Protein AF-A1R8Y5-F1 (afdb_monomer_lite)

Foldseek 3Di:
DCLLLDPPQDDPPVNHRDPDALVVVLVVCQFRAHAPVNPDPVSLVRCLVVVAQHWHQDPVQCWTDGPQWTFHADSRGTDPVDDTDGHDPVPDDCRVVVSVCSNPPD

Organism: Paenarthrobacter aurescens (strain TC1) (NCBI:txid290340)

Secondary structure (DSSP, 8-state):
--TTTS------TTSSPP---HHHHHHHHHHS---GGGS-HHHHHHHHHTT----EEETTTTEEEETTEEEEEETTEE-SSSPPEEP-GGGS-SHHHHHHHHHH--

Sequence (106 aa):
MDVFDEEHLERMSNGRWHPGGAQTWAQQLLKYPRTVENIPTWMWDIFRAEGVTPPVYNPAFDSVDWKNRRRPVTERGTDLSVEPTIIDPSKEPGFWTNLSKKLFGS

Structure (mmCIF, N/CA/C/O backbone):
data_AF-A1R8Y5-F1
#
_entry.id   AF-A1R8Y5-F1
#
loop_
_atom_site.group_PDB
_atom_site.id
_atom_site.type_symbol
_atom_site.label_atom_id
_atom_site.label_alt_id
_atom_site.label_comp_id
_atom_site.label_asym_id
_atom_site.label_entity_id
_atom_site.label_seq_id
_atom_site.pdbx_PDB_ins_code
_atom_site.Cartn_x
_atom_site.Cartn_y
_atom_site.Cartn_z
_atom_site.occupancy
_atom_site.B_iso_or_equiv
_atom_site.auth_seq_id
_atom_site.auth_comp_id
_atom_site.auth_asym_id
_atom_site.auth_atom_id
_atom_site.pdbx_PDB_model_num
ATOM 1 N N . MET A 1 1 ? -9.220 -18.515 -1.266 1.00 39.34 1 MET A N 1
ATOM 2 C CA . MET A 1 1 ? -9.660 -17.100 -1.234 1.00 39.34 1 MET A CA 1
ATOM 3 C C . MET A 1 1 ? -8.481 -16.340 -1.810 1.00 39.34 1 MET A C 1
ATOM 5 O O . MET A 1 1 ? -7.641 -15.856 -1.074 1.00 39.34 1 MET A O 1
ATOM 9 N N . ASP A 1 2 ? -8.363 -16.404 -3.136 1.00 50.66 2 ASP A N 1
ATOM 10 C CA . ASP A 1 2 ? -7.116 -16.213 -3.903 1.00 50.66 2 ASP A CA 1
ATOM 11 C C . ASP A 1 2 ? -7.096 -14.864 -4.641 1.00 50.66 2 ASP A C 1
ATOM 13 O O . ASP A 1 2 ? -6.396 -14.676 -5.630 1.00 50.66 2 ASP A O 1
ATOM 17 N N . VAL A 1 3 ? -7.902 -13.908 -4.171 1.00 52.06 3 VAL A N 1
ATOM 18 C CA . VAL A 1 3 ? -8.221 -12.669 -4.901 1.00 52.06 3 VAL A CA 1
ATOM 19 C C . VAL A 1 3 ? -6.977 -11.795 -5.136 1.00 52.06 3 VAL A C 1
ATOM 21 O O . VAL A 1 3 ? -6.884 -11.114 -6.154 1.00 52.06 3 VAL A O 1
ATOM 24 N N . PHE A 1 4 ? -5.992 -11.855 -4.233 1.00 53.12 4 PHE A N 1
ATOM 25 C CA . PHE A 1 4 ? -4.754 -11.059 -4.289 1.00 53.12 4 PHE A CA 1
ATOM 26 C C . PHE A 1 4 ? -3.495 -11.871 -4.627 1.00 53.12 4 PHE A C 1
ATOM 28 O O . PHE A 1 4 ? -2.403 -11.301 -4.720 1.00 53.12 4 PHE A O 1
ATOM 35 N N . ASP A 1 5 ? -3.658 -13.179 -4.837 1.00 53.53 5 ASP A N 1
ATOM 36 C CA . ASP A 1 5 ? -2.583 -14.102 -5.213 1.00 53.53 5 ASP A CA 1
ATOM 37 C C . ASP A 1 5 ? -2.543 -14.320 -6.735 1.00 53.53 5 ASP A C 1
ATOM 39 O O . ASP A 1 5 ? -1.489 -14.622 -7.297 1.00 53.53 5 ASP A O 1
ATOM 43 N N . GLU A 1 6 ? -3.661 -14.077 -7.430 1.00 49.88 6 GLU A N 1
ATOM 44 C CA . GLU A 1 6 ? -3.704 -14.021 -8.891 1.00 49.88 6 GLU A CA 1
ATOM 45 C C . GLU A 1 6 ? -3.076 -12.733 -9.443 1.00 49.88 6 GLU A C 1
ATOM 47 O O . GLU A 1 6 ? -3.250 -11.628 -8.917 1.00 49.88 6 GLU A O 1
ATOM 52 N N . GLU A 1 7 ? -2.333 -12.875 -10.546 1.00 53.09 7 GLU A N 1
ATOM 53 C CA . GLU A 1 7 ? -1.604 -11.797 -11.213 1.00 53.09 7 GLU A CA 1
ATOM 54 C C . GLU A 1 7 ? -2.560 -10.791 -11.896 1.00 53.09 7 GLU A C 1
ATOM 56 O O . GLU A 1 7 ? -2.610 -10.691 -13.113 1.00 53.09 7 GLU A O 1
ATOM 61 N N . HIS A 1 8 ? -3.289 -9.985 -11.119 1.00 54.03 8 HIS A N 1
ATOM 62 C CA . HIS A 1 8 ? -4.214 -8.945 -11.602 1.00 54.03 8 HIS A CA 1
ATOM 63 C C . HIS A 1 8 ? -3.523 -7.642 -12.040 1.00 54.03 8 HIS A C 1
ATOM 65 O O . HIS A 1 8 ? -4.155 -6.591 -12.138 1.00 54.03 8 HIS A O 1
ATOM 71 N N . LEU A 1 9 ? -2.207 -7.665 -12.274 1.00 58.12 9 LEU A N 1
ATOM 72 C CA . LEU A 1 9 ? -1.548 -6.495 -12.848 1.00 58.12 9 LEU A CA 1
ATOM 73 C C . LEU A 1 9 ? -1.825 -6.521 -14.347 1.00 58.12 9 LEU A C 1
ATOM 75 O O . LEU A 1 9 ? -1.304 -7.379 -15.058 1.00 58.12 9 LEU A O 1
ATOM 79 N N . GLU A 1 10 ? -2.653 -5.589 -14.814 1.00 55.16 10 GLU A N 1
ATOM 80 C CA . GLU A 1 10 ? -2.919 -5.419 -16.238 1.00 55.16 10 GLU A CA 1
ATOM 81 C C . GLU A 1 10 ? -1.583 -5.254 -16.976 1.00 55.16 10 GLU A C 1
ATOM 83 O O . GLU A 1 10 ? -0.830 -4.297 -16.771 1.00 55.16 10 GLU A O 1
ATOM 88 N N . ARG A 1 11 ? -1.242 -6.246 -17.804 1.00 53.25 11 ARG A N 1
ATOM 89 C CA . ARG A 1 11 ? -0.115 -6.135 -18.728 1.00 53.25 11 ARG A CA 1
ATOM 90 C C . ARG A 1 11 ? -0.500 -5.151 -19.825 1.00 53.25 11 ARG A C 1
ATOM 92 O O . ARG A 1 11 ? -1.669 -5.045 -20.195 1.00 53.25 11 ARG A O 1
ATOM 99 N N . MET A 1 12 ? 0.490 -4.477 -20.405 1.00 59.06 12 MET A N 1
ATOM 100 C CA . MET A 1 12 ? 0.242 -3.718 -21.628 1.00 59.06 12 MET A CA 1
ATOM 101 C C . MET A 1 12 ? -0.296 -4.651 -22.716 1.00 59.06 12 MET A C 1
ATOM 103 O O . MET A 1 12 ? -0.030 -5.855 -22.715 1.00 59.06 12 MET A O 1
ATOM 107 N N . SER A 1 13 ? -0.970 -4.082 -23.713 1.00 60.69 13 SER A N 1
ATOM 108 C CA . SER A 1 13 ? -1.477 -4.816 -24.882 1.00 60.69 13 SER A CA 1
ATOM 109 C C . SER A 1 13 ? -0.406 -5.623 -25.636 1.00 60.69 13 SER A C 1
ATOM 111 O O . SER A 1 13 ? -0.736 -6.538 -26.381 1.00 60.69 13 SER A O 1
ATOM 113 N N . ASN A 1 14 ? 0.880 -5.319 -25.429 1.00 63.94 14 ASN A N 1
ATOM 114 C CA . ASN A 1 14 ? 2.027 -6.039 -25.990 1.00 63.94 14 ASN A CA 1
ATOM 115 C C . ASN A 1 14 ? 2.615 -7.122 -25.056 1.00 63.94 14 ASN A C 1
ATOM 117 O O . ASN A 1 14 ? 3.716 -7.610 -25.308 1.00 63.94 14 ASN A O 1
ATOM 121 N N . GLY A 1 15 ? 1.939 -7.454 -23.952 1.00 55.78 15 GLY A N 1
ATOM 122 C CA . GLY A 1 15 ? 2.375 -8.451 -22.972 1.00 55.78 15 GLY A CA 1
ATOM 123 C C . GLY A 1 15 ? 3.560 -8.027 -22.099 1.00 55.78 15 GLY A C 1
ATOM 124 O O . GLY A 1 15 ? 3.984 -8.805 -21.244 1.00 55.78 15 GLY A O 1
ATOM 125 N N . ARG A 1 16 ? 4.098 -6.814 -22.285 1.00 58.00 16 ARG A N 1
ATOM 126 C CA . ARG A 1 16 ? 5.150 -6.255 -21.431 1.00 58.00 16 ARG A CA 1
ATOM 127 C C . ARG A 1 16 ? 4.534 -5.552 -20.225 1.00 58.00 16 ARG A C 1
ATOM 129 O O . ARG A 1 16 ? 3.402 -5.071 -20.255 1.00 58.00 16 ARG A O 1
ATOM 136 N N . TRP A 1 17 ? 5.325 -5.444 -19.170 1.00 61.09 17 TRP A N 1
ATOM 137 C CA . TRP A 1 17 ? 4.996 -4.608 -18.025 1.00 61.09 17 TRP A CA 1
ATOM 138 C C . TRP A 1 17 ? 5.006 -3.131 -18.417 1.00 61.09 17 TRP A C 1
ATOM 140 O O . TRP A 1 17 ? 5.886 -2.706 -19.171 1.00 61.09 17 TRP A O 1
ATOM 150 N N . HIS A 1 18 ? 4.036 -2.359 -17.915 1.00 61.50 18 HIS A N 1
ATOM 151 C CA . HIS A 1 18 ? 4.017 -0.910 -18.105 1.00 61.50 18 HIS A CA 1
ATOM 152 C C . HIS A 1 18 ? 5.377 -0.312 -17.698 1.00 61.50 18 HIS A C 1
ATOM 154 O O . HIS A 1 18 ? 5.878 -0.653 -16.626 1.00 61.50 18 HIS A O 1
ATOM 160 N N . PRO A 1 19 ? 6.001 0.561 -18.512 1.00 58.53 19 PRO A N 1
ATOM 161 C CA . PRO A 1 19 ? 7.202 1.281 -18.108 1.00 58.53 19 PRO A CA 1
ATOM 162 C C . PRO A 1 19 ? 6.810 2.291 -17.022 1.00 58.53 19 PRO A C 1
ATOM 164 O O . PRO A 1 19 ? 6.458 3.430 -17.307 1.00 58.53 19 PRO A O 1
ATOM 167 N N . GLY A 1 20 ? 6.783 1.835 -15.774 1.00 63.97 20 GLY A N 1
ATOM 168 C CA . GLY A 1 20 ? 6.453 2.630 -14.600 1.00 63.97 20 GLY A CA 1
ATOM 169 C C . GLY A 1 20 ? 7.623 2.641 -13.628 1.00 63.97 20 GLY A C 1
ATOM 170 O O . GLY A 1 20 ? 8.205 1.592 -13.356 1.00 63.97 20 GLY A O 1
ATOM 171 N N . GLY A 1 21 ? 7.957 3.821 -13.105 1.00 80.50 21 GLY A N 1
ATOM 172 C CA . GLY A 1 21 ? 8.838 3.943 -11.939 1.00 80.50 21 GLY A CA 1
ATOM 173 C C . GLY A 1 21 ? 8.139 3.465 -10.664 1.00 80.50 21 GLY A C 1
ATOM 174 O O . GLY A 1 21 ? 6.936 3.166 -10.671 1.00 80.50 21 GLY A O 1
ATOM 175 N N . ALA A 1 22 ? 8.861 3.432 -9.549 1.00 87.06 22 ALA A N 1
ATOM 176 C CA . ALA A 1 22 ? 8.369 2.926 -8.269 1.00 87.06 22 ALA A CA 1
ATOM 177 C C . ALA A 1 22 ? 7.033 3.553 -7.849 1.00 87.06 22 ALA A C 1
ATOM 179 O O . ALA A 1 22 ? 6.135 2.854 -7.388 1.00 87.06 22 ALA A O 1
ATOM 180 N N . GLN A 1 23 ? 6.832 4.853 -8.075 1.00 89.19 23 GLN A N 1
ATOM 181 C CA . GLN A 1 23 ? 5.574 5.514 -7.717 1.00 89.19 23 GLN A CA 1
ATOM 182 C C . GLN A 1 23 ? 4.366 5.000 -8.525 1.00 89.19 23 GLN A C 1
ATOM 184 O O . GLN A 1 23 ? 3.259 4.927 -7.991 1.00 89.19 23 GLN A O 1
ATOM 189 N N . THR A 1 24 ? 4.570 4.609 -9.788 1.00 87.44 24 THR A N 1
ATOM 190 C CA . THR A 1 24 ? 3.506 4.040 -10.635 1.00 87.44 24 THR A CA 1
ATOM 191 C C . THR A 1 24 ? 3.103 2.662 -10.122 1.00 87.44 24 THR A C 1
ATOM 193 O O . THR A 1 24 ? 1.918 2.388 -9.936 1.00 87.44 24 THR A O 1
ATOM 196 N N . TRP A 1 25 ? 4.085 1.814 -9.808 1.00 87.06 25 TRP A N 1
ATOM 197 C CA . TRP A 1 25 ? 3.820 0.493 -9.239 1.00 87.06 25 TRP A CA 1
ATOM 198 C C . TRP A 1 25 ? 3.224 0.567 -7.837 1.00 87.06 25 TRP A C 1
ATOM 200 O O . TRP A 1 25 ? 2.320 -0.199 -7.522 1.00 87.06 25 TRP A O 1
ATOM 210 N N . ALA A 1 26 ? 3.649 1.531 -7.020 1.00 90.88 26 ALA A N 1
ATOM 211 C CA . ALA A 1 26 ? 3.045 1.776 -5.718 1.00 90.88 26 ALA A CA 1
ATOM 212 C C . ALA A 1 26 ? 1.561 2.157 -5.844 1.00 90.88 26 ALA A C 1
ATOM 214 O O . ALA A 1 26 ? 0.751 1.687 -5.057 1.00 90.88 26 ALA A O 1
ATOM 215 N N . GLN A 1 27 ? 1.171 2.961 -6.840 1.00 89.31 27 GLN A N 1
ATOM 216 C CA . GLN A 1 27 ? -0.244 3.270 -7.085 1.00 89.31 27 GLN A CA 1
ATOM 217 C C . GLN A 1 27 ? -1.040 2.053 -7.565 1.00 89.31 27 GLN A C 1
ATOM 219 O O . GLN A 1 27 ? -2.180 1.872 -7.144 1.00 89.31 27 GLN A O 1
ATOM 224 N N . GLN A 1 28 ? -0.440 1.205 -8.403 1.00 88.44 28 GLN A N 1
ATOM 225 C CA . GLN A 1 28 ? -1.066 -0.048 -8.830 1.00 88.44 28 GLN A CA 1
ATOM 226 C C . GLN A 1 28 ? -1.299 -0.984 -7.642 1.00 88.44 28 GLN A C 1
ATOM 228 O O . GLN A 1 28 ? -2.421 -1.438 -7.442 1.00 88.44 28 GLN A O 1
ATOM 233 N N . LEU A 1 29 ? -0.284 -1.187 -6.798 1.00 90.50 29 LEU A N 1
ATOM 234 C CA . LEU A 1 29 ? -0.412 -1.974 -5.570 1.00 90.50 29 LEU A CA 1
ATOM 235 C C . LEU A 1 29 ? -1.343 -1.324 -4.540 1.00 90.50 29 LEU A C 1
ATOM 237 O O . LEU A 1 29 ? -1.954 -2.025 -3.748 1.00 90.50 29 LEU A O 1
ATOM 241 N N . LEU A 1 30 ? -1.501 0.002 -4.540 1.00 91.06 30 LEU A N 1
ATOM 242 C CA . LEU A 1 30 ? -2.503 0.649 -3.692 1.00 91.06 30 LEU A CA 1
ATOM 243 C C . LEU A 1 30 ? -3.929 0.339 -4.148 1.00 91.06 30 LEU A C 1
ATOM 245 O O . LEU A 1 30 ? -4.834 0.372 -3.331 1.00 91.06 30 LEU A O 1
ATOM 249 N N . LYS A 1 31 ? -4.152 0.116 -5.444 1.00 88.69 31 LYS A N 1
ATOM 250 C CA . LYS A 1 31 ? -5.479 -0.195 -5.986 1.00 88.69 31 LYS A CA 1
ATOM 251 C C . LYS A 1 31 ? -5.768 -1.695 -5.901 1.00 88.69 31 LYS A C 1
ATOM 253 O O . LYS A 1 31 ? -6.862 -2.089 -5.502 1.00 88.69 31 LYS A O 1
ATOM 258 N N . TYR A 1 32 ? -4.768 -2.504 -6.238 1.00 89.12 32 TYR A N 1
ATOM 259 C CA . TYR A 1 32 ? -4.811 -3.962 -6.288 1.00 89.12 32 TYR A CA 1
ATOM 260 C C . TYR A 1 32 ? -3.662 -4.526 -5.439 1.00 89.12 32 TYR A C 1
ATOM 262 O O . TYR A 1 32 ? -2.591 -4.845 -5.971 1.00 89.12 32 TYR A O 1
ATOM 270 N N . PRO A 1 33 ? -3.839 -4.575 -4.109 1.00 89.50 33 PRO A N 1
ATOM 271 C CA . PRO A 1 33 ? -2.761 -4.904 -3.191 1.00 89.50 33 PRO A CA 1
ATOM 272 C C . PRO A 1 33 ? -2.381 -6.378 -3.276 1.00 89.50 33 PRO A C 1
ATOM 274 O O . PRO A 1 33 ? -3.191 -7.230 -3.619 1.00 89.50 33 PRO A O 1
ATOM 277 N N . ARG A 1 34 ? -1.117 -6.671 -2.967 1.00 89.56 34 ARG A N 1
ATOM 278 C CA . ARG A 1 34 ? -0.549 -8.024 -2.961 1.00 89.56 34 ARG A CA 1
ATOM 279 C C . ARG A 1 34 ? 0.155 -8.284 -1.646 1.00 89.56 34 ARG A C 1
ATOM 281 O O . ARG A 1 34 ? 0.682 -7.345 -1.047 1.00 89.56 34 ARG A O 1
ATOM 288 N N . THR A 1 35 ? 0.191 -9.540 -1.219 1.00 88.88 35 THR A N 1
ATOM 289 C CA . THR A 1 35 ? 1.019 -9.955 -0.082 1.00 88.88 35 THR A CA 1
ATOM 290 C C . THR A 1 35 ? 2.501 -9.718 -0.385 1.00 88.88 35 THR A C 1
ATOM 292 O O . THR A 1 35 ? 2.907 -9.598 -1.546 1.00 88.88 35 THR A O 1
ATOM 295 N N . VAL A 1 36 ? 3.332 -9.651 0.659 1.00 87.62 36 VAL A N 1
ATOM 296 C CA . VAL 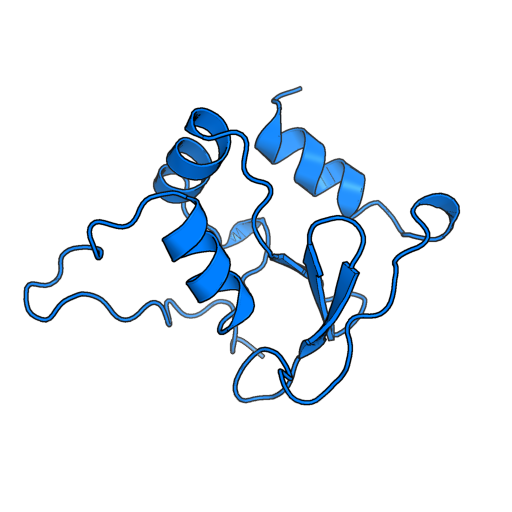A 1 36 ? 4.789 -9.467 0.523 1.00 87.62 36 VAL A CA 1
ATOM 297 C C . VAL A 1 36 ? 5.394 -10.537 -0.393 1.00 87.62 36 VAL A C 1
ATOM 299 O O . VAL A 1 36 ? 6.304 -10.263 -1.178 1.00 87.62 36 VAL A O 1
ATOM 302 N N . GLU A 1 37 ? 4.881 -11.756 -0.277 1.00 84.75 37 GLU A N 1
ATOM 303 C CA . GLU A 1 37 ? 5.328 -12.959 -0.964 1.00 84.75 37 GLU A CA 1
ATOM 304 C C . GLU A 1 37 ? 4.971 -12.943 -2.456 1.00 84.75 37 GLU A C 1
ATOM 306 O O . GLU A 1 37 ? 5.738 -13.468 -3.261 1.00 84.75 37 GLU A O 1
ATOM 311 N N . ASN A 1 38 ? 3.870 -12.281 -2.831 1.00 86.56 38 ASN A N 1
ATOM 312 C CA . ASN A 1 38 ? 3.347 -12.256 -4.203 1.00 86.56 38 ASN A CA 1
ATOM 313 C C . ASN A 1 38 ? 3.736 -11.003 -5.003 1.00 86.56 38 ASN A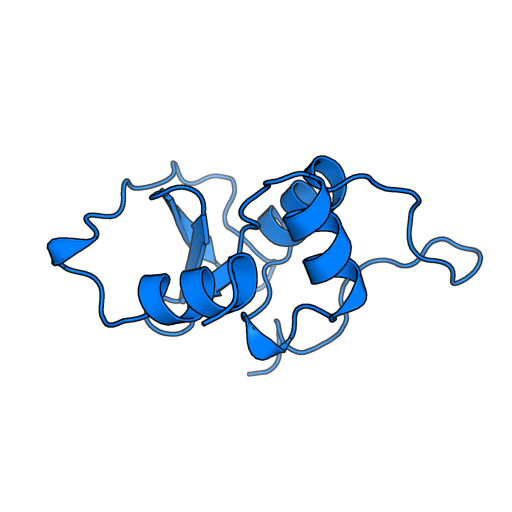 C 1
ATOM 315 O O . ASN A 1 38 ? 3.379 -10.865 -6.182 1.00 86.56 38 ASN A O 1
ATOM 319 N N . ILE A 1 39 ? 4.501 -10.088 -4.399 1.00 86.25 39 ILE A N 1
ATOM 320 C CA . ILE A 1 39 ? 5.176 -9.014 -5.134 1.00 86.25 39 ILE A CA 1
ATOM 321 C C . ILE A 1 39 ? 6.425 -9.601 -5.817 1.00 86.25 39 ILE A C 1
ATOM 323 O O . ILE A 1 39 ? 7.318 -10.112 -5.132 1.00 86.25 39 ILE A O 1
ATOM 327 N N . PRO A 1 40 ? 6.533 -9.520 -7.156 1.00 84.12 40 PRO A N 1
ATOM 328 C CA . PRO A 1 40 ? 7.632 -10.138 -7.887 1.00 84.12 40 PRO A CA 1
ATOM 329 C C . PRO A 1 40 ? 8.970 -9.432 -7.624 1.00 84.12 40 PRO A C 1
ATOM 331 O O . PRO A 1 40 ? 9.026 -8.217 -7.427 1.00 84.12 40 PRO A O 1
ATOM 334 N N . THR A 1 41 ? 10.072 -10.188 -7.688 1.00 82.81 41 THR A N 1
ATOM 335 C CA . THR A 1 41 ? 11.426 -9.697 -7.364 1.00 82.81 41 THR A CA 1
ATOM 336 C C . THR A 1 41 ? 11.823 -8.447 -8.148 1.00 82.81 41 THR A C 1
ATOM 338 O O . THR A 1 41 ? 12.324 -7.500 -7.551 1.00 82.81 41 THR A O 1
ATOM 341 N N . TRP A 1 42 ? 11.527 -8.391 -9.451 1.00 83.25 42 TRP A N 1
ATOM 342 C CA . TRP A 1 42 ? 11.859 -7.230 -10.288 1.00 83.25 42 TRP A CA 1
ATOM 343 C C . TRP A 1 42 ? 11.176 -5.941 -9.808 1.00 83.25 42 TRP A C 1
ATOM 345 O O . TRP A 1 42 ? 11.735 -4.856 -9.939 1.00 83.25 42 TRP A O 1
ATOM 355 N N . MET A 1 43 ? 9.977 -6.043 -9.225 1.00 86.62 43 MET A N 1
ATOM 356 C CA . MET A 1 43 ? 9.253 -4.891 -8.697 1.00 86.62 43 MET A CA 1
ATOM 357 C C . MET A 1 43 ? 9.861 -4.439 -7.365 1.00 86.62 43 MET A C 1
ATOM 359 O O . MET A 1 43 ? 10.018 -3.242 -7.133 1.00 86.62 43 MET A O 1
ATOM 363 N N . TRP A 1 44 ? 10.292 -5.389 -6.526 1.00 86.12 44 TRP A N 1
ATOM 364 C CA . TRP A 1 44 ? 11.089 -5.077 -5.339 1.00 86.12 44 TRP A CA 1
ATOM 365 C C . TRP A 1 44 ? 12.398 -4.371 -5.684 1.00 86.12 44 TRP A C 1
ATOM 367 O O . TRP A 1 44 ? 12.779 -3.452 -4.966 1.00 86.12 44 TRP A O 1
ATOM 377 N N . ASP A 1 45 ? 13.081 -4.777 -6.756 1.00 84.81 45 ASP A N 1
ATOM 378 C CA . ASP A 1 45 ? 14.317 -4.121 -7.192 1.00 84.81 45 ASP A CA 1
ATOM 379 C C . ASP A 1 45 ? 14.065 -2.655 -7.588 1.00 84.81 45 ASP A C 1
ATOM 381 O O . ASP A 1 45 ? 14.838 -1.784 -7.196 1.00 84.81 45 ASP A O 1
ATOM 385 N N . ILE A 1 46 ? 12.943 -2.359 -8.260 1.00 86.12 46 ILE A N 1
ATOM 386 C CA . ILE A 1 46 ? 12.507 -0.983 -8.566 1.00 86.12 46 ILE A CA 1
ATOM 387 C C . ILE A 1 46 ? 12.244 -0.188 -7.278 1.00 86.12 46 ILE A C 1
ATOM 389 O O . ILE A 1 46 ? 12.776 0.908 -7.101 1.00 86.12 46 ILE A O 1
ATOM 393 N N . PHE A 1 47 ? 11.457 -0.740 -6.347 1.00 88.56 47 PHE A N 1
ATOM 394 C CA . PHE A 1 47 ? 11.151 -0.079 -5.074 1.00 88.56 47 PHE A CA 1
ATOM 395 C C . PHE A 1 47 ? 12.407 0.214 -4.249 1.00 88.56 47 PHE A C 1
ATOM 397 O O . PHE A 1 47 ? 12.531 1.303 -3.689 1.00 88.56 47 PHE A O 1
ATOM 404 N N . ARG A 1 48 ? 13.353 -0.731 -4.208 1.00 86.88 48 ARG A N 1
ATOM 405 C CA . ARG A 1 48 ? 14.639 -0.575 -3.518 1.00 86.88 48 ARG A CA 1
ATOM 406 C C . ARG A 1 48 ? 15.514 0.485 -4.179 1.00 86.88 48 ARG A C 1
ATOM 408 O O . ARG A 1 48 ? 16.046 1.336 -3.473 1.00 86.88 48 ARG A O 1
ATOM 415 N N . ALA A 1 49 ? 15.625 0.469 -5.507 1.00 84.69 49 ALA A N 1
ATOM 416 C CA . ALA A 1 49 ? 16.419 1.446 -6.252 1.00 84.69 49 ALA A CA 1
ATOM 417 C C . ALA A 1 49 ? 15.917 2.888 -6.061 1.00 84.69 49 ALA A C 1
ATOM 419 O O . ALA A 1 49 ? 16.720 3.815 -6.000 1.00 84.69 49 ALA A O 1
ATOM 420 N N . GLU A 1 50 ? 14.602 3.075 -5.930 1.00 86.06 50 GLU A N 1
ATOM 421 C CA . GLU A 1 50 ? 13.978 4.396 -5.769 1.00 86.06 50 GLU A CA 1
ATOM 422 C C . GLU A 1 50 ? 13.647 4.754 -4.305 1.00 86.06 50 GLU A C 1
ATOM 424 O O . GLU A 1 50 ? 13.095 5.822 -4.041 1.00 86.06 50 GLU A O 1
ATOM 429 N N . GLY A 1 51 ? 13.966 3.887 -3.335 1.00 84.69 51 GLY A N 1
ATOM 430 C CA . GLY A 1 51 ? 13.713 4.136 -1.910 1.00 84.69 51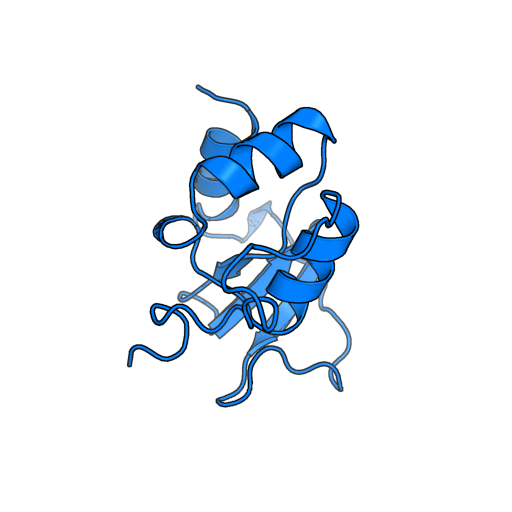 GLY A CA 1
ATOM 431 C C . GLY A 1 51 ? 12.227 4.249 -1.540 1.00 84.69 51 GLY A C 1
ATOM 432 O O . GLY A 1 51 ? 11.866 4.956 -0.596 1.00 84.69 51 GLY A O 1
ATOM 433 N N . VAL A 1 52 ? 11.343 3.579 -2.281 1.00 87.88 52 VAL A N 1
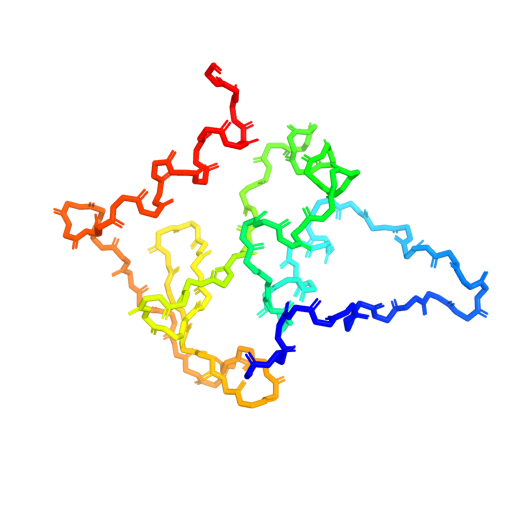ATOM 434 C CA . VAL A 1 52 ? 9.890 3.635 -2.081 1.00 87.88 52 VAL A CA 1
ATOM 435 C C . VAL A 1 52 ? 9.416 2.403 -1.319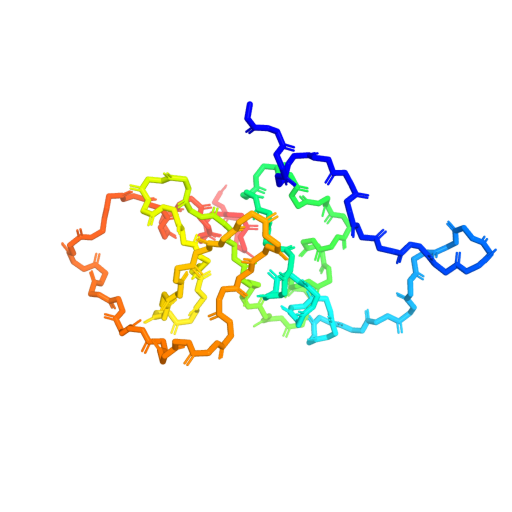 1.00 87.88 52 VAL A C 1
ATOM 437 O O . VAL A 1 52 ? 9.625 1.276 -1.746 1.00 87.88 52 VAL A O 1
ATOM 440 N N . THR A 1 53 ? 8.698 2.607 -0.214 1.00 88.44 53 THR A N 1
ATOM 441 C CA . THR A 1 53 ? 7.942 1.534 0.450 1.00 88.44 53 THR A CA 1
ATOM 442 C C . THR A 1 53 ? 6.627 1.306 -0.298 1.00 88.44 53 THR A C 1
ATOM 444 O O . THR A 1 53 ? 5.784 2.216 -0.293 1.00 88.44 53 THR A O 1
ATOM 447 N N . PRO A 1 54 ? 6.424 0.143 -0.939 1.00 91.25 54 PRO A N 1
ATOM 448 C CA . PRO A 1 54 ? 5.177 -0.133 -1.631 1.00 91.25 54 PRO A CA 1
ATOM 449 C C . PRO A 1 54 ? 4.029 -0.380 -0.648 1.00 91.25 54 PRO A C 1
ATOM 451 O O . PRO A 1 54 ? 4.272 -0.802 0.485 1.00 91.25 54 PRO A O 1
ATOM 454 N N . PRO A 1 55 ? 2.779 -0.157 -1.077 1.00 92.62 55 PRO A N 1
ATOM 455 C CA . PRO A 1 55 ? 1.611 -0.693 -0.400 1.00 92.62 55 PRO A CA 1
ATOM 456 C C . PRO A 1 55 ? 1.549 -2.208 -0.518 1.00 92.62 55 PRO A C 1
ATOM 458 O O . PRO A 1 55 ? 1.832 -2.767 -1.577 1.00 92.62 55 PRO A O 1
ATOM 461 N N . VAL A 1 56 ? 1.186 -2.861 0.581 1.00 91.62 56 VAL A N 1
ATOM 462 C CA . VAL A 1 56 ? 1.189 -4.320 0.692 1.00 91.62 56 VAL A CA 1
ATOM 463 C C . VAL A 1 56 ? -0.083 -4.783 1.386 1.00 91.62 56 VAL A C 1
ATOM 465 O O . VAL A 1 56 ? -0.498 -4.192 2.380 1.00 91.62 56 VAL A O 1
ATOM 468 N N . TYR A 1 57 ? -0.695 -5.842 0.865 1.00 91.06 57 TYR A N 1
ATOM 469 C CA . TYR A 1 57 ? -1.824 -6.506 1.500 1.00 91.06 57 TYR A CA 1
ATOM 470 C C . TYR A 1 57 ? -1.372 -7.215 2.781 1.00 91.06 57 TYR A C 1
ATOM 472 O O . TYR A 1 57 ? -0.419 -7.998 2.772 1.00 91.06 57 TYR A O 1
ATOM 480 N N . ASN A 1 58 ? -2.075 -6.944 3.874 1.00 89.00 58 ASN A N 1
ATOM 481 C CA . ASN A 1 58 ? -1.897 -7.537 5.183 1.00 89.00 58 ASN A CA 1
ATOM 482 C C . ASN A 1 58 ? -3.119 -8.418 5.510 1.00 89.00 58 ASN A C 1
ATOM 484 O O . ASN A 1 58 ? -4.147 -7.903 5.961 1.00 89.00 58 ASN A O 1
ATOM 488 N N . PRO A 1 59 ? -3.014 -9.747 5.326 1.00 86.88 59 PRO A N 1
ATOM 489 C CA . PRO A 1 59 ? -4.127 -10.666 5.558 1.00 86.88 59 PRO A CA 1
ATOM 490 C C . PRO A 1 59 ? -4.629 -10.688 7.005 1.00 86.88 59 PRO A C 1
ATOM 492 O O . PRO A 1 59 ? -5.771 -11.059 7.246 1.00 86.88 59 PRO A O 1
ATOM 495 N N . ALA A 1 60 ? -3.799 -10.296 7.980 1.00 85.50 60 ALA A N 1
ATOM 496 C CA . ALA A 1 60 ? -4.191 -10.296 9.390 1.00 85.50 60 ALA A CA 1
ATOM 497 C C . ALA A 1 60 ? -5.244 -9.222 9.718 1.00 85.50 60 ALA A C 1
ATOM 499 O O . ALA A 1 60 ? -5.959 -9.353 10.709 1.00 85.50 60 ALA A O 1
ATOM 500 N N . PHE A 1 61 ? -5.332 -8.174 8.895 1.00 85.88 61 PHE A N 1
ATOM 501 C CA . PHE A 1 61 ? -6.236 -7.039 9.094 1.00 85.88 61 PHE A CA 1
ATOM 502 C C . PHE A 1 61 ? -7.148 -6.771 7.893 1.00 85.88 61 PHE A C 1
ATOM 504 O O . PHE A 1 61 ? -7.860 -5.769 7.906 1.00 85.88 61 PHE A O 1
ATOM 511 N N . ASP A 1 62 ? -7.116 -7.642 6.878 1.00 89.62 62 ASP A N 1
ATOM 512 C CA . ASP A 1 62 ? -7.841 -7.482 5.610 1.00 89.62 62 ASP A CA 1
ATOM 513 C C . ASP A 1 62 ? -7.671 -6.070 5.020 1.00 89.62 62 ASP A C 1
ATOM 515 O O . ASP A 1 62 ? -8.615 -5.323 4.739 1.00 89.62 62 ASP A O 1
ATOM 519 N N . SER A 1 63 ? -6.410 -5.645 4.938 1.00 91.38 63 SER A N 1
ATOM 520 C CA . SER A 1 63 ? -6.063 -4.257 4.665 1.00 91.38 63 SER A CA 1
ATOM 521 C C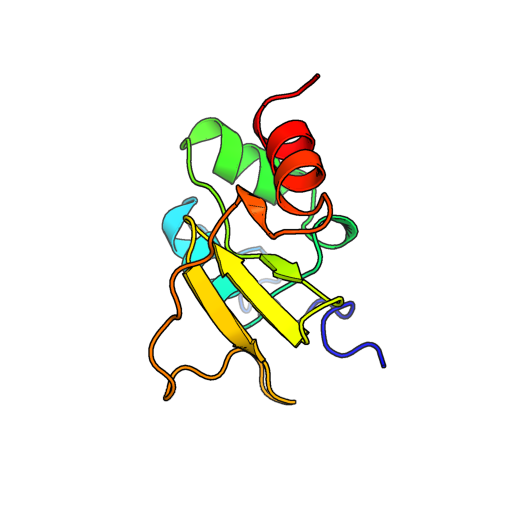 . SER A 1 63 ? -4.845 -4.116 3.773 1.00 91.38 63 SER A C 1
ATOM 523 O O . SER A 1 63 ? -4.009 -5.007 3.687 1.00 91.38 63 SER A O 1
ATOM 525 N N . VAL A 1 64 ? -4.705 -2.961 3.129 1.00 92.19 64 VAL A N 1
ATOM 526 C CA . VAL A 1 64 ? -3.445 -2.541 2.519 1.00 92.19 64 VAL A CA 1
ATOM 527 C C . VAL A 1 64 ? -2.721 -1.583 3.457 1.00 92.19 64 VAL A C 1
ATOM 529 O O . VAL A 1 64 ? -3.300 -0.603 3.935 1.00 92.19 64 VAL A O 1
ATOM 532 N N . ASP A 1 65 ? -1.443 -1.861 3.688 1.00 91.56 65 ASP A N 1
ATOM 533 C CA . ASP A 1 65 ? -0.587 -1.144 4.622 1.00 91.56 65 ASP A CA 1
ATOM 534 C C . ASP A 1 65 ? 0.567 -0.470 3.868 1.00 91.56 65 ASP A C 1
ATOM 536 O O . ASP A 1 65 ? 1.246 -1.092 3.048 1.00 91.56 65 ASP A O 1
ATOM 540 N N . TRP A 1 66 ? 0.800 0.820 4.126 1.00 89.38 66 TRP A N 1
ATOM 541 C CA . TRP A 1 66 ? 1.900 1.587 3.530 1.00 89.38 66 TRP A CA 1
ATOM 542 C C . TRP A 1 66 ? 2.212 2.833 4.355 1.00 89.38 66 TRP A C 1
ATOM 544 O O . TRP A 1 66 ? 1.301 3.507 4.816 1.00 89.38 66 TRP A O 1
ATOM 554 N N . LYS A 1 67 ? 3.489 3.201 4.523 1.00 84.31 67 LYS A N 1
ATOM 555 C CA . LYS A 1 67 ? 3.899 4.462 5.191 1.00 84.31 67 LYS A CA 1
ATOM 556 C C . LYS A 1 67 ? 3.144 4.753 6.511 1.00 84.31 67 LYS A C 1
ATOM 558 O O . LYS A 1 67 ? 2.661 5.868 6.706 1.00 84.31 67 LYS A O 1
ATOM 563 N N . ASN A 1 68 ? 3.019 3.759 7.396 1.00 85.44 68 ASN A N 1
ATOM 564 C CA . ASN A 1 68 ? 2.243 3.831 8.649 1.00 85.44 68 ASN A CA 1
ATOM 565 C C . ASN A 1 68 ? 0.755 4.174 8.454 1.00 85.44 68 ASN A C 1
ATOM 567 O O . ASN A 1 68 ? 0.134 4.798 9.312 1.00 85.44 68 ASN A O 1
ATOM 571 N N . ARG A 1 69 ? 0.178 3.801 7.315 1.00 89.50 69 ARG A N 1
ATOM 572 C CA . ARG A 1 69 ? -1.233 3.981 6.980 1.00 89.50 69 ARG A CA 1
ATOM 573 C C . ARG A 1 69 ? -1.840 2.648 6.590 1.00 89.50 69 ARG A C 1
ATOM 575 O O . ARG A 1 69 ? -1.167 1.832 5.966 1.00 89.50 69 ARG A O 1
ATOM 582 N N . ARG A 1 70 ? -3.111 2.478 6.932 1.00 92.00 70 ARG A N 1
ATOM 583 C CA . ARG A 1 70 ? -3.937 1.317 6.611 1.00 92.00 70 ARG A CA 1
ATOM 584 C C . ARG A 1 70 ? -5.190 1.754 5.876 1.00 92.00 70 ARG A C 1
ATOM 586 O O . ARG A 1 70 ? -5.811 2.736 6.284 1.00 92.00 70 ARG A O 1
ATOM 593 N N . ARG A 1 71 ? -5.616 0.995 4.871 1.00 94.12 71 ARG A N 1
ATOM 594 C CA . ARG A 1 71 ? -6.993 1.047 4.355 1.00 94.12 71 ARG A CA 1
ATOM 595 C C . ARG A 1 71 ? -7.576 -0.352 4.234 1.00 94.12 71 ARG A C 1
ATOM 597 O O . ARG A 1 71 ? -6.827 -1.258 3.874 1.00 94.12 71 ARG A O 1
ATOM 604 N N . PRO A 1 72 ? -8.878 -0.524 4.505 1.00 93.50 72 PRO A N 1
ATOM 605 C CA . PRO A 1 72 ? -9.530 -1.807 4.318 1.00 93.50 72 PRO A CA 1
ATOM 606 C C . PRO A 1 72 ? -9.530 -2.201 2.841 1.00 93.50 72 PRO A C 1
ATOM 608 O O . PRO A 1 72 ? -9.453 -1.357 1.937 1.00 93.50 72 PRO A O 1
ATOM 611 N N . VAL A 1 73 ? -9.596 -3.501 2.607 1.00 90.50 73 VAL A N 1
ATOM 612 C CA . VAL A 1 73 ? -9.717 -4.088 1.281 1.00 90.50 73 VAL A CA 1
ATOM 613 C C . VAL A 1 73 ? -11.136 -4.623 1.094 1.00 90.50 73 VAL A C 1
ATOM 615 O O . VAL A 1 73 ? -11.854 -4.917 2.042 1.00 90.50 73 VAL A O 1
ATOM 618 N N . THR A 1 74 ? -11.578 -4.657 -0.156 1.00 88.06 74 THR A N 1
ATOM 619 C CA . THR A 1 74 ? -12.856 -5.221 -0.591 1.00 88.06 74 THR A CA 1
ATOM 620 C C . THR A 1 74 ? -12.589 -6.286 -1.647 1.00 88.06 74 THR A C 1
ATOM 622 O O . THR A 1 74 ? -11.477 -6.399 -2.166 1.00 88.06 74 THR A O 1
ATOM 625 N N . GLU A 1 75 ? -13.632 -6.990 -2.083 1.00 82.75 75 GLU A N 1
ATOM 626 C CA . GLU A 1 75 ? -13.556 -7.933 -3.209 1.00 82.75 75 GLU A CA 1
ATOM 627 C C . GLU A 1 75 ? -13.019 -7.306 -4.514 1.00 82.75 75 GLU A C 1
ATOM 629 O O . GLU A 1 75 ? -12.592 -8.022 -5.414 1.00 82.75 75 GLU A O 1
ATOM 634 N N . ARG A 1 76 ? -13.031 -5.969 -4.640 1.00 80.38 76 ARG A N 1
ATOM 635 C CA . ARG A 1 76 ? -12.574 -5.231 -5.832 1.00 80.38 76 ARG A CA 1
ATOM 636 C C . ARG A 1 76 ? -11.186 -4.598 -5.677 1.00 80.38 76 ARG A C 1
ATOM 638 O O . ARG A 1 76 ? -10.767 -3.848 -6.558 1.00 80.38 76 ARG A O 1
ATOM 645 N N . GLY A 1 77 ? -10.496 -4.869 -4.570 1.00 86.19 77 GLY A N 1
ATOM 646 C CA . GLY A 1 77 ? -9.255 -4.201 -4.184 1.00 86.19 77 GLY A CA 1
ATOM 647 C C . GLY A 1 77 ? -9.459 -3.213 -3.041 1.00 86.19 77 GLY A C 1
ATOM 648 O O . GLY A 1 77 ? -10.448 -3.278 -2.309 1.00 86.19 77 GLY A O 1
ATOM 649 N N . THR A 1 78 ? -8.502 -2.311 -2.854 1.00 90.56 78 THR A N 1
ATOM 650 C CA . THR A 1 78 ? -8.507 -1.371 -1.727 1.00 90.56 78 THR A CA 1
ATOM 651 C C . THR A 1 78 ? -9.718 -0.449 -1.756 1.00 90.56 78 THR A C 1
ATOM 653 O O . THR A 1 78 ? -10.031 0.151 -2.787 1.00 90.56 78 THR A O 1
ATOM 656 N N . ASP A 1 79 ? -10.361 -0.268 -0.603 1.00 91.50 79 ASP A N 1
ATOM 657 C CA . ASP A 1 79 ? -11.432 0.708 -0.464 1.00 91.50 79 ASP A CA 1
ATOM 658 C C . ASP A 1 79 ? -10.857 2.130 -0.490 1.00 91.50 79 ASP A C 1
ATOM 660 O O . ASP A 1 79 ? -10.301 2.646 0.487 1.00 91.50 79 ASP A O 1
ATOM 664 N N . LEU A 1 80 ? -10.964 2.784 -1.647 1.00 87.19 80 LEU A N 1
ATOM 665 C CA . LEU A 1 80 ? -10.480 4.150 -1.812 1.00 87.19 80 LEU A CA 1
ATOM 666 C C . LEU A 1 80 ? -11.429 5.208 -1.231 1.00 87.19 80 LEU A C 1
ATOM 668 O O . LEU A 1 80 ? -11.000 6.356 -1.078 1.00 87.19 80 LEU A O 1
ATOM 672 N N . SER A 1 81 ? -12.667 4.831 -0.897 1.00 89.31 81 SER A N 1
ATOM 673 C CA . SER A 1 81 ? -13.669 5.728 -0.311 1.00 89.31 81 SER A CA 1
ATOM 674 C C . SER A 1 81 ? -13.440 5.978 1.181 1.00 89.31 81 SER A C 1
ATOM 676 O O . SER A 1 81 ? -13.860 7.008 1.704 1.00 89.31 81 SER A O 1
ATOM 678 N N . VAL A 1 82 ? -12.722 5.072 1.847 1.00 89.56 82 VAL A N 1
ATOM 679 C CA . VAL A 1 82 ? -12.394 5.164 3.271 1.00 89.56 82 VAL A CA 1
ATOM 680 C C . VAL A 1 82 ? -11.079 5.917 3.474 1.00 89.56 82 VAL A C 1
ATOM 682 O O . VAL A 1 82 ? -10.085 5.700 2.771 1.00 89.56 82 VAL A O 1
ATOM 685 N N . GLU A 1 83 ? -11.055 6.813 4.460 1.00 88.88 83 GLU A N 1
ATOM 686 C CA . GLU A 1 83 ? -9.831 7.509 4.847 1.00 88.88 83 GLU A CA 1
ATOM 687 C C . GLU A 1 83 ? -8.803 6.549 5.471 1.00 88.88 83 GLU A C 1
ATOM 689 O O . GLU A 1 83 ? -9.160 5.611 6.186 1.00 88.88 83 GLU A O 1
ATOM 694 N N . PRO A 1 84 ? -7.499 6.752 5.208 1.00 89.19 84 PRO A N 1
ATOM 695 C CA . PRO A 1 84 ? -6.476 5.877 5.742 1.00 89.19 84 PRO A CA 1
ATOM 696 C C . PRO A 1 84 ? -6.334 6.081 7.250 1.00 89.19 84 PRO A C 1
ATOM 698 O O . PRO A 1 84 ? -6.143 7.203 7.718 1.00 89.19 84 PRO A O 1
ATOM 701 N N . THR A 1 85 ? -6.339 4.986 8.001 1.00 90.69 85 THR A N 1
ATOM 702 C CA . THR A 1 85 ? -6.068 5.016 9.442 1.00 90.69 85 THR A CA 1
ATOM 703 C C . THR A 1 85 ? -4.561 5.008 9.681 1.00 90.69 85 THR A C 1
ATOM 705 O O . THR A 1 85 ? -3.833 4.309 8.974 1.00 90.69 85 THR A O 1
ATOM 708 N N . ILE A 1 86 ? -4.070 5.779 10.657 1.00 88.19 86 ILE A N 1
ATOM 709 C CA . ILE A 1 86 ? -2.653 5.741 11.040 1.00 88.19 86 ILE A CA 1
ATOM 710 C C . ILE A 1 86 ? -2.387 4.501 11.888 1.00 88.19 86 ILE A C 1
ATOM 712 O O . ILE A 1 86 ? -3.058 4.261 12.889 1.00 88.19 86 ILE A O 1
ATOM 716 N N . ILE A 1 87 ? -1.393 3.727 11.471 1.00 83.31 87 ILE A N 1
ATOM 717 C CA . ILE A 1 87 ? -0.949 2.527 12.164 1.00 83.31 87 ILE A CA 1
ATOM 718 C C . ILE A 1 87 ? -0.006 2.929 13.294 1.00 83.31 87 ILE A C 1
ATOM 720 O O . ILE A 1 87 ? 0.932 3.698 13.083 1.00 83.31 87 ILE A O 1
ATOM 724 N N . ASP A 1 88 ? -0.245 2.370 14.477 1.00 78.31 88 ASP A N 1
ATOM 725 C CA . ASP A 1 88 ? 0.651 2.455 15.626 1.00 78.31 88 ASP A CA 1
ATOM 726 C C . ASP A 1 88 ? 1.592 1.239 15.611 1.00 78.31 88 ASP A C 1
ATOM 728 O O . ASP A 1 88 ? 1.163 0.138 15.966 1.00 78.31 88 ASP A O 1
ATOM 732 N N . PRO A 1 89 ? 2.872 1.395 15.219 1.00 68.19 89 PRO A N 1
ATOM 733 C CA . PRO A 1 89 ? 3.783 0.264 15.044 1.00 68.19 89 PRO A CA 1
ATOM 734 C C . PRO A 1 89 ? 4.021 -0.528 16.334 1.00 68.19 89 PRO A C 1
ATOM 736 O O . PRO A 1 89 ? 4.392 -1.696 16.267 1.00 68.19 89 PRO A O 1
ATOM 739 N N . SER A 1 90 ? 3.793 0.082 17.505 1.00 71.50 90 SER A N 1
ATOM 740 C CA . SER A 1 90 ? 3.937 -0.585 18.806 1.00 71.50 90 SER A CA 1
ATOM 741 C C . SER A 1 90 ? 2.860 -1.644 19.070 1.00 71.50 90 SER A C 1
ATOM 743 O O . SER A 1 90 ? 3.015 -2.470 19.968 1.00 71.50 90 SER A O 1
ATOM 745 N N . LYS A 1 91 ? 1.778 -1.630 18.283 1.00 69.50 91 LYS A N 1
ATOM 746 C CA . LYS A 1 91 ? 0.612 -2.510 18.424 1.00 69.50 91 LYS A CA 1
ATOM 747 C C . LYS A 1 91 ? 0.487 -3.526 17.290 1.00 69.50 91 LYS A C 1
ATOM 749 O O . LYS A 1 91 ? -0.470 -4.295 17.271 1.00 69.50 91 LYS A O 1
ATOM 754 N N . GLU A 1 92 ? 1.433 -3.540 16.353 1.00 67.50 92 GLU A N 1
ATOM 755 C CA . GLU A 1 92 ? 1.347 -4.365 15.151 1.00 67.50 92 GLU A CA 1
ATOM 756 C C . GLU A 1 92 ? 2.115 -5.691 15.295 1.00 67.50 92 GLU A C 1
ATOM 758 O O . GLU A 1 92 ? 3.300 -5.697 15.643 1.00 67.50 92 GLU A O 1
ATOM 763 N N . PRO A 1 93 ? 1.486 -6.833 14.975 1.00 64.38 93 PRO A N 1
ATOM 764 C CA . PRO A 1 93 ? 2.123 -8.141 15.030 1.00 64.38 93 PRO A CA 1
ATOM 765 C C . PRO A 1 93 ? 3.073 -8.339 13.836 1.00 64.38 93 PRO A C 1
ATOM 767 O O . PRO A 1 93 ? 2.675 -8.841 12.794 1.00 64.38 93 PRO A O 1
ATOM 770 N N . GLY A 1 94 ? 4.342 -7.933 13.965 1.00 66.88 94 GLY A N 1
ATOM 771 C CA . GLY A 1 94 ? 5.482 -8.395 13.144 1.00 66.88 94 GLY A CA 1
ATOM 772 C C . GLY A 1 94 ? 5.478 -8.110 11.627 1.00 66.88 94 GLY A C 1
ATOM 773 O O . GLY A 1 94 ? 6.507 -8.298 10.978 1.00 66.88 94 GLY A O 1
ATOM 774 N N . PHE A 1 95 ? 4.378 -7.624 11.046 1.00 69.69 95 PHE A N 1
ATOM 775 C CA . PHE A 1 95 ? 4.229 -7.363 9.609 1.00 69.69 95 PHE A CA 1
ATOM 776 C C . PHE A 1 95 ? 5.282 -6.374 9.088 1.00 69.69 95 PHE A C 1
ATOM 778 O O . PHE A 1 95 ? 5.993 -6.648 8.118 1.00 69.69 95 PHE A O 1
ATOM 785 N N . TRP A 1 96 ? 5.466 -5.259 9.798 1.00 68.81 96 TRP A N 1
ATOM 786 C CA . TRP A 1 96 ? 6.459 -4.239 9.455 1.00 68.81 96 TRP A CA 1
ATOM 787 C C . TRP A 1 96 ? 7.896 -4.756 9.499 1.00 68.81 96 TRP A C 1
ATOM 789 O O . TRP A 1 96 ? 8.737 -4.293 8.731 1.00 68.81 96 TRP A O 1
ATOM 799 N N . THR A 1 97 ? 8.177 -5.745 10.350 1.00 69.12 97 THR A N 1
ATOM 800 C CA . THR A 1 97 ? 9.488 -6.396 10.439 1.00 69.12 97 THR A CA 1
ATOM 801 C C . THR A 1 97 ? 9.782 -7.257 9.209 1.00 69.12 97 THR A C 1
ATOM 803 O O . THR A 1 97 ? 10.919 -7.300 8.744 1.00 69.12 97 THR A O 1
ATOM 806 N N . ASN A 1 98 ? 8.777 -7.936 8.649 1.00 69.75 98 ASN A N 1
ATOM 807 C CA . ASN A 1 98 ? 8.954 -8.723 7.424 1.00 69.75 98 ASN A CA 1
ATOM 808 C C . ASN A 1 98 ? 9.098 -7.822 6.192 1.00 69.75 98 ASN A C 1
ATOM 810 O O . ASN A 1 98 ? 9.962 -8.061 5.344 1.00 69.75 98 ASN A O 1
ATOM 814 N N . LEU A 1 99 ? 8.309 -6.746 6.130 1.00 71.62 99 LEU A N 1
ATOM 815 C CA . LEU A 1 99 ? 8.399 -5.757 5.060 1.00 71.62 99 LEU A CA 1
ATOM 816 C C . LEU A 1 99 ? 9.753 -5.028 5.065 1.00 71.62 99 LEU A C 1
ATOM 818 O O . LEU A 1 99 ? 10.366 -4.856 4.010 1.00 71.62 99 LEU A O 1
ATOM 822 N N . SER A 1 100 ? 10.264 -4.647 6.240 1.00 69.44 100 SER A N 1
ATOM 823 C CA . SER A 1 100 ? 11.569 -3.985 6.351 1.00 69.44 100 SER A CA 1
ATOM 824 C C . SER A 1 100 ? 12.723 -4.891 5.913 1.00 69.44 100 SER A C 1
ATOM 826 O O . SER A 1 100 ? 13.585 -4.441 5.160 1.00 69.44 100 SER A O 1
ATOM 828 N N . LYS A 1 101 ? 12.713 -6.181 6.279 1.00 74.44 101 LYS A N 1
ATOM 829 C CA . LYS A 1 101 ? 13.712 -7.159 5.808 1.00 74.44 101 LYS A CA 1
ATOM 830 C C . LYS A 1 101 ? 13.752 -7.266 4.284 1.00 74.44 101 LYS A C 1
ATOM 832 O O . LYS A 1 101 ? 14.833 -7.308 3.704 1.00 74.44 101 LYS A O 1
ATOM 837 N N . LYS A 1 102 ? 12.591 -7.282 3.622 1.00 73.31 102 LYS A N 1
ATOM 838 C CA . LYS A 1 102 ? 12.504 -7.331 2.151 1.00 73.31 102 LYS A CA 1
ATOM 839 C C . LYS A 1 102 ? 13.013 -6.057 1.476 1.00 73.31 102 LYS A C 1
ATOM 841 O O . LYS A 1 102 ? 13.574 -6.136 0.384 1.00 73.31 102 LYS A O 1
ATOM 846 N N . LEU A 1 103 ? 12.820 -4.903 2.111 1.00 67.75 103 LEU A N 1
ATOM 847 C CA . LEU A 1 103 ? 13.242 -3.607 1.579 1.00 67.75 103 LEU A CA 1
ATOM 848 C C . LEU A 1 103 ? 14.728 -3.318 1.787 1.00 67.75 103 LEU A C 1
ATOM 850 O O . LEU A 1 103 ? 15.344 -2.711 0.918 1.00 67.75 103 LEU A O 1
ATOM 854 N N . PHE A 1 104 ? 15.307 -3.738 2.909 1.00 70.62 104 PHE A N 1
ATOM 855 C CA . PHE A 1 104 ? 16.657 -3.310 3.287 1.00 70.62 104 PHE A CA 1
ATOM 856 C C . PHE A 1 104 ? 17.689 -4.433 3.316 1.00 70.62 104 PHE A C 1
ATOM 858 O O . PHE A 1 104 ? 18.876 -4.132 3.354 1.00 70.62 104 PHE A O 1
ATOM 865 N N . GLY A 1 105 ? 17.260 -5.697 3.228 1.00 55.28 105 GLY A N 1
ATOM 866 C CA . GLY A 1 105 ? 18.140 -6.846 3.407 1.00 55.28 105 GLY A CA 1
ATOM 867 C C . GLY A 1 105 ? 18.632 -6.928 4.854 1.00 55.28 105 GLY A C 1
ATOM 868 O O . GLY A 1 105 ? 19.211 -5.992 5.398 1.00 55.28 105 GLY A O 1
ATOM 869 N N . SER A 1 106 ? 18.380 -8.051 5.513 1.00 40.72 106 SER A N 1
ATOM 870 C CA . SER A 1 106 ? 19.181 -8.467 6.669 1.00 40.72 106 SER A CA 1
ATOM 871 C C . SER A 1 106 ? 20.018 -9.654 6.251 1.00 40.72 106 SER A C 1
ATOM 873 O O . SER A 1 106 ? 19.451 -10.510 5.533 1.00 40.72 106 SER A O 1
#

pLDDT: mean 78.28, std 14.06, range [39.34, 94.12]

Radius of gyration: 13.54 Å; chains: 1; bounding box: 33×25×45 Å